Protein AF-A0A352VIR5-F1 (afdb_monomer_lite)

Radius of gyration: 16.78 Å; chains: 1; bounding box: 34×38×39 Å

Foldseek 3Di:
DDDPDPDPDPPDDDDDPPDDDDDDDDPDDDPKDKDFDADPVRHTPDIDIDPDPDDDDDPPPPDD

pLDDT: mean 72.42, std 16.91, range [33.69, 97.88]

Structure (mmCIF, N/CA/C/O backbone):
data_AF-A0A352VIR5-F1
#
_entry.id   AF-A0A352VIR5-F1
#
loop_
_atom_site.group_PDB
_atom_site.id
_atom_site.type_symbol
_atom_site.label_atom_id
_atom_site.label_alt_id
_atom_site.label_comp_id
_atom_site.label_asym_id
_atom_site.label_entity_id
_atom_site.label_seq_id
_atom_site.pdbx_PDB_ins_code
_atom_site.Cartn_x
_atom_site.Cartn_y
_atom_site.Cartn_z
_atom_site.occupancy
_atom_site.B_iso_or_equiv
_atom_site.auth_seq_id
_atom_site.auth_comp_id
_atom_site.auth_asym_id
_atom_site.auth_atom_id
_atom_site.pdbx_PDB_model_num
ATOM 1 N N . GLY A 1 1 ? -3.453 23.338 -25.524 1.00 33.69 1 GLY A N 1
ATOM 2 C CA . GLY A 1 1 ? -3.150 22.114 -26.289 1.00 33.69 1 GLY A CA 1
ATOM 3 C C . GLY A 1 1 ? -2.269 21.239 -25.432 1.00 33.69 1 GLY A C 1
ATOM 4 O O . GLY A 1 1 ? -1.260 21.739 -24.956 1.00 33.69 1 GLY A O 1
ATOM 5 N N . GLY A 1 2 ? -2.720 20.020 -25.135 1.00 41.00 2 GLY A N 1
ATOM 6 C CA . GLY A 1 2 ? -2.069 19.090 -24.209 1.00 41.00 2 GLY A CA 1
ATOM 7 C C . GLY A 1 2 ? -0.948 18.257 -24.834 1.00 41.00 2 GLY A C 1
ATOM 8 O O . GLY A 1 2 ? -0.742 18.287 -26.044 1.00 41.00 2 GLY A O 1
ATOM 9 N N . GLY A 1 3 ? -0.254 17.500 -23.978 1.00 36.69 3 GLY A N 1
ATOM 10 C CA . GLY A 1 3 ? 0.714 16.484 -24.393 1.00 36.69 3 GLY A CA 1
ATOM 11 C C . GLY A 1 3 ? 1.809 16.191 -23.365 1.00 36.69 3 GLY A C 1
ATOM 12 O O . GLY A 1 3 ? 2.984 16.288 -23.693 1.00 36.69 3 GLY A O 1
ATOM 13 N N . ARG A 1 4 ? 1.458 15.842 -22.118 1.00 48.62 4 ARG A N 1
ATOM 14 C CA . ARG A 1 4 ? 2.407 15.213 -21.179 1.00 48.62 4 ARG A CA 1
ATOM 15 C C . ARG A 1 4 ? 2.376 13.703 -21.415 1.00 48.62 4 ARG A C 1
ATOM 17 O O . ARG A 1 4 ? 1.649 12.990 -20.738 1.00 48.62 4 ARG A O 1
ATOM 24 N N . GLY A 1 5 ? 3.109 13.240 -22.423 1.00 43.12 5 GLY A N 1
ATOM 25 C CA . GLY A 1 5 ? 3.312 11.821 -22.708 1.00 43.12 5 GLY A CA 1
ATOM 26 C C . GLY A 1 5 ? 4.794 11.498 -22.616 1.00 43.12 5 GLY A C 1
ATOM 27 O O . GLY A 1 5 ? 5.496 11.553 -23.619 1.00 43.12 5 GLY A O 1
ATOM 28 N N . GLY A 1 6 ? 5.284 11.215 -21.410 1.00 50.50 6 GLY A N 1
ATOM 29 C CA . GLY A 1 6 ? 6.623 10.666 -21.203 1.00 50.50 6 GLY A CA 1
ATOM 30 C C . GLY A 1 6 ? 6.662 9.205 -21.643 1.00 50.50 6 GLY A C 1
ATOM 31 O O . GLY A 1 6 ? 6.640 8.314 -20.806 1.00 50.50 6 GLY A O 1
ATOM 32 N N . GLY A 1 7 ? 6.648 8.958 -22.951 1.00 54.53 7 GLY A N 1
ATOM 33 C CA . GLY A 1 7 ? 6.913 7.647 -23.533 1.00 54.53 7 GLY A CA 1
ATOM 34 C C . GLY A 1 7 ? 8.313 7.665 -24.128 1.00 54.53 7 GLY A C 1
ATOM 35 O O . GLY A 1 7 ? 8.543 8.383 -25.098 1.00 54.53 7 GLY A O 1
ATOM 36 N N . GLY A 1 8 ? 9.253 6.936 -23.522 1.00 64.12 8 GLY A N 1
ATOM 37 C CA . GLY A 1 8 ? 10.591 6.743 -24.088 1.00 64.12 8 GLY A CA 1
ATOM 38 C C . GLY A 1 8 ? 10.516 6.202 -25.519 1.00 64.12 8 GLY A C 1
ATOM 39 O O . GLY A 1 8 ? 9.540 5.546 -25.888 1.00 64.12 8 GLY A O 1
ATOM 40 N N . ALA A 1 9 ? 11.529 6.506 -26.333 1.00 74.38 9 ALA A N 1
ATOM 41 C CA . ALA A 1 9 ? 11.609 6.014 -27.705 1.00 74.38 9 ALA A CA 1
ATOM 42 C C . ALA A 1 9 ? 11.545 4.466 -27.730 1.00 74.38 9 ALA A C 1
ATOM 44 O O . ALA A 1 9 ? 11.958 3.831 -26.759 1.00 74.38 9 ALA A O 1
ATOM 45 N N . PRO A 1 10 ? 10.991 3.842 -28.786 1.00 73.94 10 PRO A N 1
ATOM 46 C CA . PRO A 1 10 ? 10.710 2.399 -28.814 1.00 73.94 10 PRO A CA 1
ATOM 47 C C . PRO A 1 10 ? 11.960 1.511 -28.691 1.00 73.94 10 PRO A C 1
ATOM 49 O O . PRO A 1 10 ? 11.848 0.321 -28.418 1.00 73.94 10 PRO A O 1
ATOM 52 N N . ASP A 1 11 ? 13.140 2.085 -28.900 1.00 81.00 11 ASP A N 1
ATOM 53 C CA . ASP A 1 11 ? 14.459 1.478 -28.740 1.00 81.00 11 ASP A CA 1
ATOM 54 C C . ASP A 1 11 ? 15.039 1.622 -27.320 1.00 81.00 11 ASP A C 1
ATOM 56 O O . ASP A 1 11 ? 16.074 1.030 -27.010 1.00 81.00 11 ASP A O 1
ATOM 60 N N . GLN A 1 12 ? 14.391 2.386 -26.437 1.00 84.38 12 GLN A N 1
ATOM 61 C CA . GLN A 1 12 ? 14.831 2.556 -25.057 1.00 84.38 12 GLN A CA 1
ATOM 62 C C . GLN A 1 12 ? 14.313 1.418 -24.166 1.00 84.38 12 GLN A C 1
ATOM 64 O O . GLN A 1 12 ? 13.129 1.082 -24.227 1.00 84.38 12 GLN A O 1
ATOM 69 N N . PRO A 1 13 ? 15.149 0.859 -23.271 1.00 80.25 13 PRO A N 1
ATOM 70 C CA . PRO A 1 13 ? 14.692 -0.126 -22.299 1.00 80.25 13 PRO A CA 1
ATOM 71 C C . PRO A 1 13 ? 13.608 0.455 -21.378 1.00 80.25 13 PRO A C 1
ATOM 73 O O . PRO A 1 13 ? 13.838 1.458 -20.698 1.00 80.25 13 PRO A O 1
ATOM 76 N N . GLN A 1 14 ? 12.447 -0.201 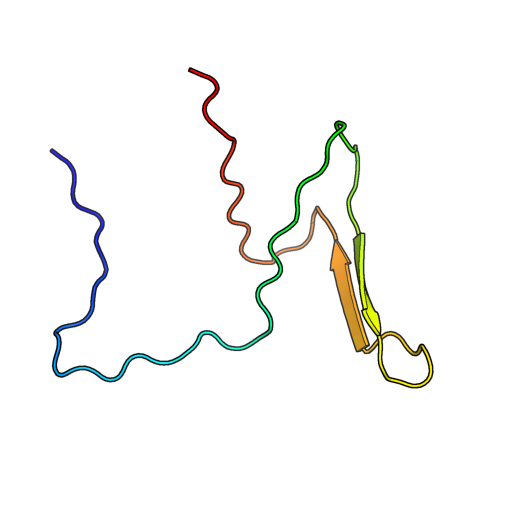-21.292 1.00 78.38 14 GLN A N 1
ATOM 77 C CA . GLN A 1 14 ? 11.499 0.042 -20.204 1.00 78.38 14 GLN A CA 1
ATOM 78 C C . GLN A 1 14 ? 11.948 -0.703 -18.943 1.00 78.38 14 GLN A C 1
ATOM 80 O O . GLN A 1 14 ? 11.985 -1.932 -18.905 1.00 78.38 14 GLN A O 1
ATOM 85 N N . TYR A 1 15 ? 12.237 0.048 -17.882 1.00 76.62 15 TYR A N 1
ATOM 86 C CA . TYR A 1 15 ? 12.447 -0.512 -16.551 1.00 76.62 15 TYR A CA 1
ATOM 87 C C . TYR A 1 15 ? 11.130 -0.535 -15.787 1.00 76.62 15 TYR A C 1
ATOM 89 O O . TYR A 1 15 ? 10.401 0.457 -15.755 1.00 76.62 15 TYR A O 1
ATOM 97 N N . SER A 1 16 ? 10.840 -1.658 -15.131 1.00 72.56 16 SER A N 1
ATOM 98 C CA . SER A 1 16 ? 9.754 -1.689 -14.156 1.00 72.56 16 SER A CA 1
ATOM 99 C C . SER A 1 16 ? 10.094 -0.760 -12.984 1.00 72.56 16 SER A C 1
ATOM 101 O O . SER A 1 16 ? 11.242 -0.769 -12.520 1.00 72.56 16 SER A O 1
ATOM 103 N N . PRO A 1 17 ? 9.131 0.034 -12.484 1.00 69.88 17 PRO A N 1
ATOM 104 C CA . PRO A 1 17 ? 9.302 0.773 -11.243 1.00 69.88 17 PRO A CA 1
ATOM 105 C C . PRO A 1 17 ? 9.743 -0.169 -10.118 1.00 69.88 17 PRO A C 1
ATOM 107 O O . PRO A 1 17 ? 9.323 -1.324 -10.047 1.00 69.88 17 PRO A O 1
ATOM 110 N N . ARG A 1 18 ? 10.605 0.315 -9.221 1.00 68.12 18 ARG A N 1
ATOM 111 C CA . ARG A 1 18 ? 11.003 -0.462 -8.044 1.00 68.12 18 ARG A CA 1
ATOM 112 C C . ARG A 1 18 ? 9.824 -0.569 -7.078 1.00 68.12 18 ARG A C 1
ATOM 114 O O . ARG A 1 18 ? 9.416 0.438 -6.513 1.00 68.12 18 ARG A O 1
ATOM 121 N N . GLY A 1 19 ? 9.366 -1.791 -6.820 1.00 71.50 19 GLY A N 1
ATOM 122 C CA . GLY A 1 19 ? 8.395 -2.086 -5.764 1.00 71.50 19 GLY A CA 1
ATOM 123 C C . GLY A 1 19 ? 7.091 -2.688 -6.279 1.00 71.50 19 GLY A C 1
ATOM 124 O O . GLY A 1 19 ? 6.888 -2.839 -7.479 1.00 71.50 19 GLY A O 1
ATOM 125 N N . ALA A 1 20 ? 6.227 -3.070 -5.338 1.00 72.75 20 ALA A N 1
ATOM 126 C CA . ALA A 1 20 ? 4.875 -3.513 -5.648 1.00 72.75 20 ALA A CA 1
ATOM 127 C C . ALA A 1 20 ? 3.979 -2.288 -5.852 1.00 72.75 20 ALA A C 1
ATOM 129 O O . ALA A 1 20 ? 4.037 -1.347 -5.061 1.00 72.75 20 ALA A O 1
ATOM 130 N N . MET A 1 21 ? 3.155 -2.323 -6.895 1.00 76.31 21 MET A N 1
ATOM 131 C CA . MET A 1 21 ? 2.091 -1.350 -7.116 1.00 76.31 21 MET A CA 1
ATOM 132 C C . MET A 1 21 ? 0.781 -2.002 -6.673 1.00 76.31 21 MET A C 1
ATOM 134 O O . MET A 1 21 ? 0.500 -3.132 -7.072 1.00 76.31 21 MET A O 1
ATOM 138 N N . ILE A 1 22 ? 0.042 -1.337 -5.784 1.00 78.00 22 ILE A N 1
ATOM 139 C CA . ILE A 1 22 ? -1.202 -1.856 -5.211 1.00 78.00 22 ILE A CA 1
ATOM 140 C C . ILE A 1 22 ? -2.317 -0.898 -5.599 1.00 78.00 22 ILE A C 1
ATOM 142 O O . ILE A 1 22 ? -2.391 0.214 -5.076 1.00 78.00 22 ILE A O 1
ATOM 146 N N . ASP A 1 23 ? -3.185 -1.357 -6.490 1.00 82.44 23 ASP A N 1
ATOM 147 C CA . ASP A 1 23 ? -4.442 -0.683 -6.775 1.00 82.44 23 ASP A CA 1
ATOM 148 C C . ASP A 1 23 ? -5.477 -1.120 -5.736 1.00 82.44 23 ASP A C 1
ATOM 150 O O . ASP A 1 23 ? -5.673 -2.313 -5.491 1.00 82.44 23 ASP A O 1
ATOM 154 N N . TYR A 1 24 ? -6.138 -0.153 -5.108 1.00 81.56 24 TYR A N 1
ATOM 155 C CA . TYR A 1 24 ? -7.193 -0.396 -4.130 1.00 81.56 24 TYR A CA 1
ATOM 156 C C . TYR A 1 24 ? -8.384 0.519 -4.407 1.00 81.56 24 TYR A C 1
ATOM 158 O O . TYR A 1 24 ? -8.244 1.600 -4.977 1.00 81.56 24 TYR A O 1
ATOM 166 N N . MET A 1 25 ? -9.570 0.084 -3.987 1.00 83.44 25 MET A N 1
ATOM 167 C CA . MET A 1 25 ? -10.785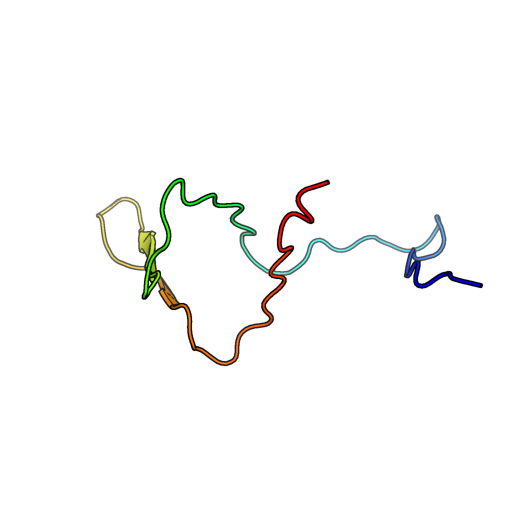 0.886 -4.061 1.00 83.44 25 MET A CA 1
ATOM 168 C C . MET A 1 25 ? -11.558 0.744 -2.759 1.00 83.44 25 MET A C 1
ATOM 170 O O . MET A 1 25 ? -11.860 -0.367 -2.323 1.00 83.44 25 MET A O 1
ATOM 174 N N . LEU A 1 26 ? -11.874 1.880 -2.146 1.00 84.12 26 LEU A N 1
ATOM 175 C CA . LEU A 1 26 ? -12.732 1.947 -0.972 1.00 84.12 26 LEU A CA 1
ATOM 176 C C . LEU A 1 26 ? -14.156 2.246 -1.446 1.00 84.12 26 LEU A C 1
ATOM 178 O O . LEU A 1 26 ? -14.375 3.177 -2.215 1.00 84.12 26 LEU A O 1
ATOM 182 N N . THR A 1 27 ? -15.126 1.441 -1.016 1.00 83.12 27 THR A N 1
ATOM 183 C CA . THR A 1 27 ? -16.550 1.640 -1.354 1.00 83.12 27 THR A CA 1
ATOM 184 C C . THR A 1 27 ? -17.234 2.674 -0.462 1.00 83.12 27 THR A C 1
ATOM 186 O O . THR A 1 27 ? -18.371 3.061 -0.721 1.00 83.12 27 THR A O 1
ATOM 189 N N . VAL A 1 28 ? -16.544 3.111 0.590 1.00 83.75 28 VAL A N 1
ATOM 190 C CA . VAL A 1 28 ? -16.970 4.130 1.545 1.00 83.75 28 VAL A CA 1
ATOM 191 C C . VAL A 1 28 ? -15.807 5.076 1.805 1.00 83.75 28 VAL A C 1
ATOM 193 O O . VAL A 1 28 ? -14.643 4.688 1.688 1.00 83.75 28 VAL A O 1
ATOM 196 N N . GLU A 1 29 ? -16.121 6.315 2.162 1.00 81.50 29 GLU A N 1
ATOM 197 C CA . GLU A 1 29 ? -15.110 7.290 2.553 1.00 81.50 29 GLU A CA 1
ATOM 198 C C . GLU A 1 29 ? -14.434 6.847 3.859 1.00 81.50 29 GLU A C 1
ATOM 200 O O . GLU A 1 29 ? -15.103 6.441 4.813 1.00 81.50 29 GLU A O 1
ATOM 205 N N . ALA A 1 30 ? -13.103 6.906 3.896 1.00 82.00 30 ALA A N 1
ATOM 206 C CA . ALA A 1 30 ? -12.306 6.577 5.069 1.00 82.00 30 ALA A CA 1
ATOM 207 C C . ALA A 1 30 ? -11.476 7.796 5.475 1.00 82.00 30 ALA A C 1
ATOM 209 O O . ALA A 1 30 ? -10.853 8.438 4.633 1.00 82.00 30 ALA A O 1
ATOM 210 N N . SER A 1 31 ? -11.444 8.101 6.772 1.00 82.31 31 SER A N 1
ATOM 211 C CA . SER A 1 31 ? -10.616 9.184 7.316 1.00 82.31 31 SER A CA 1
ATOM 212 C C . SER A 1 31 ? -9.127 8.826 7.377 1.00 82.31 31 SER A C 1
ATOM 214 O O . SER A 1 31 ? -8.288 9.719 7.486 1.00 82.31 31 SER A O 1
ATOM 216 N N . SER A 1 32 ? -8.795 7.535 7.314 1.00 82.94 32 SER A N 1
ATOM 217 C CA . SER A 1 32 ? -7.431 7.018 7.230 1.00 82.94 32 SER A CA 1
ATOM 218 C C . SER A 1 32 ? -7.392 5.661 6.520 1.00 82.94 32 SER A C 1
ATOM 220 O O . SER A 1 32 ? -8.367 4.908 6.519 1.00 82.94 32 SER A O 1
ATOM 222 N N . LEU A 1 33 ? -6.244 5.348 5.920 1.00 83.44 33 LEU A N 1
ATOM 223 C CA . LEU A 1 33 ? -5.949 4.082 5.260 1.00 83.44 33 LEU A CA 1
ATOM 224 C C . LEU A 1 33 ? -4.550 3.602 5.653 1.00 83.44 33 LEU A C 1
ATOM 226 O O . LEU A 1 33 ? -3.578 4.351 5.535 1.00 83.44 33 LEU A O 1
ATOM 230 N N . GLN A 1 34 ? -4.455 2.329 6.033 1.00 88.56 34 GLN A N 1
ATOM 231 C CA . GLN A 1 34 ? -3.202 1.618 6.264 1.00 88.56 34 GLN A CA 1
ATOM 232 C C . GLN A 1 34 ? -3.166 0.349 5.408 1.00 88.56 34 GLN A C 1
ATOM 234 O O . GLN A 1 34 ? -4.136 -0.408 5.374 1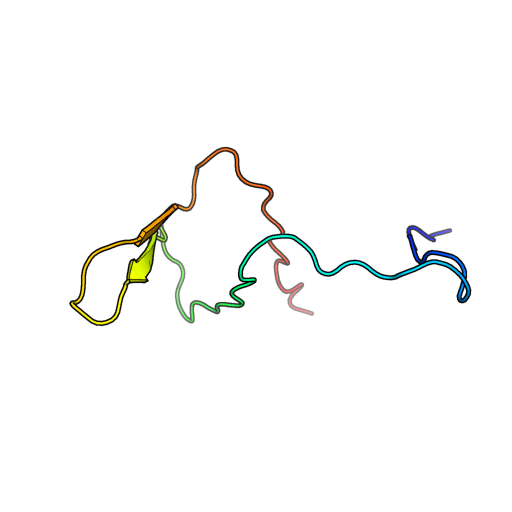.00 88.56 34 GLN A O 1
ATOM 239 N N . LEU A 1 35 ? -2.049 0.122 4.715 1.00 87.69 35 LEU A N 1
ATOM 240 C CA . LEU A 1 35 ? -1.780 -1.099 3.954 1.00 87.69 35 LEU A CA 1
ATOM 241 C C . LEU A 1 35 ? -0.536 -1.780 4.523 1.00 87.69 35 LEU A C 1
ATOM 243 O O . LEU A 1 35 ? 0.541 -1.183 4.543 1.00 87.69 35 LEU A O 1
ATOM 247 N N . GLU A 1 36 ? -0.672 -3.035 4.942 1.00 92.31 36 GLU A N 1
ATOM 248 C CA . GLU A 1 36 ? 0.431 -3.856 5.441 1.00 92.31 36 GLU A CA 1
ATOM 249 C C . GLU A 1 36 ? 0.777 -4.952 4.434 1.00 92.31 36 GLU A C 1
ATOM 251 O O . GLU A 1 36 ? -0.097 -5.639 3.905 1.00 92.31 36 GLU A O 1
ATOM 256 N N . ILE A 1 37 ? 2.070 -5.121 4.170 1.00 89.25 37 ILE A N 1
ATOM 257 C CA . ILE A 1 37 ? 2.605 -6.244 3.401 1.00 89.25 37 ILE A CA 1
ATOM 258 C C . ILE A 1 37 ? 3.247 -7.197 4.398 1.00 89.25 37 ILE A C 1
ATOM 260 O O . ILE A 1 37 ? 4.220 -6.820 5.048 1.00 89.25 37 ILE A O 1
ATOM 264 N N . LEU A 1 38 ? 2.716 -8.414 4.491 1.00 95.19 38 LEU A N 1
ATOM 265 C CA . LEU A 1 38 ? 3.170 -9.441 5.421 1.00 95.19 38 LEU A CA 1
ATOM 266 C C . LEU A 1 38 ? 4.005 -10.511 4.704 1.00 95.19 38 LEU A C 1
ATOM 268 O O . LEU A 1 38 ? 3.907 -10.679 3.485 1.00 95.19 38 LEU A O 1
ATOM 272 N N . ASP A 1 39 ? 4.816 -11.241 5.462 1.00 94.75 39 ASP A N 1
ATOM 273 C CA . ASP A 1 39 ? 5.481 -12.459 5.009 1.00 94.75 39 ASP A CA 1
ATOM 274 C C . ASP A 1 39 ? 4.614 -13.718 5.221 1.00 94.75 39 ASP A C 1
ATOM 276 O O . ASP A 1 39 ? 3.454 -13.651 5.629 1.00 94.75 39 ASP A O 1
ATOM 280 N N . ALA A 1 40 ? 5.177 -14.897 4.935 1.00 96.12 40 ALA A N 1
ATOM 281 C CA . ALA A 1 40 ? 4.467 -16.172 5.061 1.00 96.12 40 ALA A CA 1
ATOM 282 C C . ALA A 1 40 ? 4.164 -16.586 6.515 1.00 96.12 40 ALA A C 1
ATOM 284 O O . ALA A 1 40 ? 3.333 -17.466 6.736 1.00 96.12 40 ALA A O 1
ATOM 285 N N . THR A 1 41 ? 4.842 -15.988 7.494 1.00 97.88 41 THR A N 1
ATOM 286 C CA . THR A 1 41 ? 4.631 -16.228 8.928 1.00 97.88 41 THR A CA 1
ATOM 287 C C . THR A 1 41 ? 3.633 -15.246 9.544 1.00 97.88 41 THR A C 1
ATOM 289 O O . THR A 1 41 ? 3.172 -15.466 10.663 1.00 97.88 41 THR A O 1
ATOM 292 N N . GLY A 1 42 ? 3.247 -14.209 8.794 1.00 96.50 42 GLY A N 1
ATOM 293 C CA . GLY A 1 42 ? 2.383 -13.130 9.258 1.00 96.50 42 GLY A CA 1
ATOM 294 C C . GLY A 1 42 ? 3.153 -11.947 9.850 1.00 96.50 42 GLY A C 1
ATOM 295 O O . GLY A 1 42 ? 2.539 -11.092 10.484 1.00 96.50 42 GLY A O 1
ATOM 296 N N . GLU A 1 43 ? 4.471 -11.864 9.658 1.00 97.56 43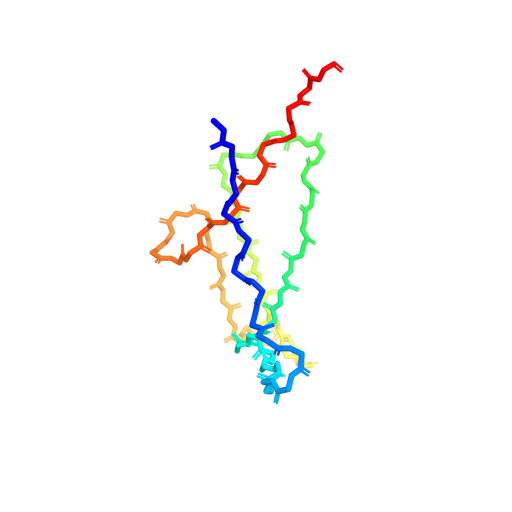 GLU A N 1
ATOM 297 C CA . GLU A 1 43 ? 5.254 -10.699 10.075 1.00 97.56 43 GLU A CA 1
ATOM 298 C C . GLU A 1 43 ? 5.132 -9.557 9.062 1.00 97.56 43 GLU A C 1
ATOM 300 O O . GLU A 1 43 ? 5.181 -9.770 7.850 1.00 97.56 43 GLU A O 1
ATOM 305 N N . VAL A 1 44 ? 4.996 -8.322 9.552 1.00 94.81 44 VAL A N 1
ATOM 306 C CA . VAL A 1 44 ? 4.891 -7.128 8.702 1.00 94.81 44 VAL A CA 1
ATOM 307 C C . VAL A 1 44 ? 6.259 -6.780 8.114 1.00 94.81 44 VAL A C 1
ATOM 309 O O . VAL A 1 44 ? 7.192 -6.419 8.826 1.00 94.81 44 VAL A O 1
ATOM 312 N N . LEU A 1 45 ? 6.359 -6.820 6.787 1.00 89.81 45 LEU A N 1
ATOM 313 C CA . LEU A 1 45 ? 7.542 -6.419 6.028 1.00 89.81 45 LEU A CA 1
ATOM 314 C C . LEU A 1 45 ? 7.538 -4.924 5.699 1.00 89.81 45 LEU A C 1
ATOM 316 O O . LEU A 1 45 ? 8.601 -4.305 5.631 1.00 89.81 45 LEU A O 1
ATOM 320 N N . ARG A 1 46 ? 6.358 -4.351 5.420 1.00 86.06 46 ARG A N 1
ATOM 321 C CA . ARG A 1 46 ? 6.176 -2.931 5.074 1.00 86.06 46 ARG A CA 1
ATOM 322 C C . ARG A 1 46 ? 4.788 -2.436 5.464 1.00 86.06 46 ARG A C 1
ATOM 324 O O . ARG A 1 46 ? 3.812 -3.153 5.263 1.00 86.06 46 ARG A O 1
ATOM 331 N N . THR A 1 47 ? 4.719 -1.175 5.876 1.00 86.25 47 THR A N 1
ATOM 332 C CA . THR A 1 47 ? 3.471 -0.455 6.154 1.00 86.25 47 THR A CA 1
ATOM 333 C C . THR A 1 47 ? 3.410 0.810 5.306 1.00 86.25 47 THR A C 1
ATOM 335 O O . THR A 1 47 ? 4.407 1.522 5.172 1.00 86.25 47 THR A O 1
ATOM 338 N N . PHE A 1 48 ? 2.241 1.094 4.740 1.00 82.50 48 PHE A N 1
ATOM 339 C CA . PHE A 1 48 ? 1.926 2.354 4.075 1.00 82.50 48 PHE A CA 1
ATOM 340 C C . PHE A 1 48 ? 0.745 3.009 4.775 1.00 82.50 48 PHE A C 1
ATOM 342 O O . PHE A 1 48 ? -0.235 2.332 5.072 1.00 82.50 48 PHE A O 1
ATOM 349 N N . GLU A 1 49 ? 0.812 4.322 4.969 1.00 81.56 49 GLU A N 1
ATOM 350 C CA . GLU A 1 49 ? -0.265 5.110 5.566 1.00 81.56 49 GLU A CA 1
ATOM 351 C C . GLU A 1 49 ? -0.677 6.259 4.638 1.00 81.56 49 GLU A C 1
ATOM 353 O O . GLU A 1 49 ? 0.153 6.888 3.960 1.00 81.56 49 GLU A O 1
ATOM 358 N N . SER A 1 50 ? -1.973 6.571 4.620 1.00 70.50 50 SER A N 1
ATOM 359 C CA . SER A 1 50 ? -2.492 7.809 4.041 1.00 70.50 50 SER A CA 1
ATOM 360 C C . SER A 1 50 ? -2.042 9.003 4.896 1.00 70.50 50 SER A C 1
ATOM 362 O O . SER A 1 50 ? -2.655 9.337 5.902 1.00 70.50 50 SER A O 1
ATOM 364 N N . GLY A 1 51 ? -0.929 9.622 4.515 1.00 63.16 51 GLY A N 1
ATOM 365 C CA . GLY A 1 51 ? -0.345 10.816 5.132 1.00 63.16 51 GLY A CA 1
ATOM 366 C C . GLY A 1 51 ? 1.165 10.978 4.904 1.00 63.16 51 GLY A C 1
ATOM 367 O O . GLY A 1 51 ? 1.628 12.103 4.788 1.00 63.16 51 GLY A O 1
ATOM 368 N N . GLY A 1 52 ? 1.934 9.890 4.746 1.00 59.53 52 GLY A N 1
ATOM 369 C CA . GLY A 1 52 ? 3.403 9.952 4.596 1.00 59.53 52 GLY A CA 1
ATOM 370 C C . GLY A 1 52 ? 3.925 10.515 3.260 1.00 59.53 52 GLY A C 1
ATOM 371 O O . GLY A 1 52 ? 3.173 10.555 2.284 1.00 59.53 52 GLY A O 1
ATOM 372 N N . ASP A 1 53 ? 5.219 10.871 3.218 1.00 55.94 53 ASP A N 1
ATOM 373 C CA . ASP A 1 53 ? 5.967 11.531 2.115 1.00 55.94 53 ASP A CA 1
ATOM 374 C C . ASP A 1 53 ? 6.133 10.707 0.812 1.00 55.94 53 ASP A C 1
ATOM 376 O O . ASP A 1 53 ? 6.950 11.023 -0.056 1.00 55.94 53 ASP A O 1
ATOM 380 N N . GLY A 1 54 ? 5.378 9.621 0.646 1.00 58.28 54 GLY A N 1
ATOM 381 C CA . GLY A 1 54 ? 5.420 8.797 -0.561 1.00 58.28 54 GLY A CA 1
ATOM 382 C C . GLY A 1 54 ? 4.704 9.461 -1.7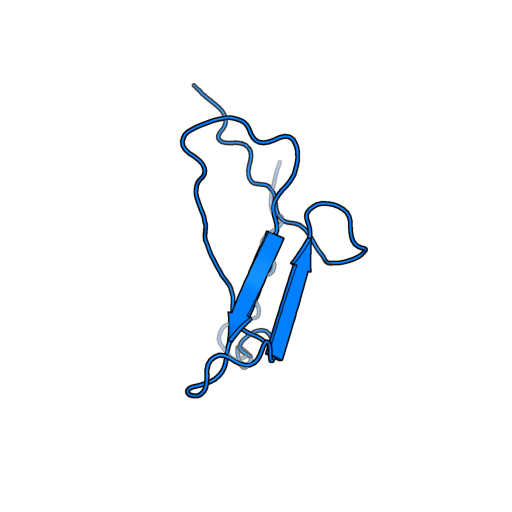47 1.00 58.28 54 GLY A C 1
ATOM 383 O O . GLY A 1 54 ? 3.702 10.151 -1.545 1.00 58.28 54 GLY A O 1
ATOM 384 N N . PRO A 1 55 ? 5.158 9.239 -2.997 1.00 52.16 55 PRO A N 1
ATOM 385 C CA . PRO A 1 55 ? 4.450 9.726 -4.176 1.00 52.16 55 PRO A CA 1
ATOM 386 C C . PRO A 1 55 ? 3.042 9.119 -4.222 1.00 52.16 55 PRO A C 1
ATOM 388 O O . PRO A 1 55 ? 2.876 7.915 -4.410 1.00 52.16 55 PRO A O 1
ATOM 391 N N . ARG A 1 56 ? 2.023 9.964 -4.036 1.00 58.03 56 ARG A N 1
ATOM 392 C CA . ARG A 1 56 ? 0.611 9.604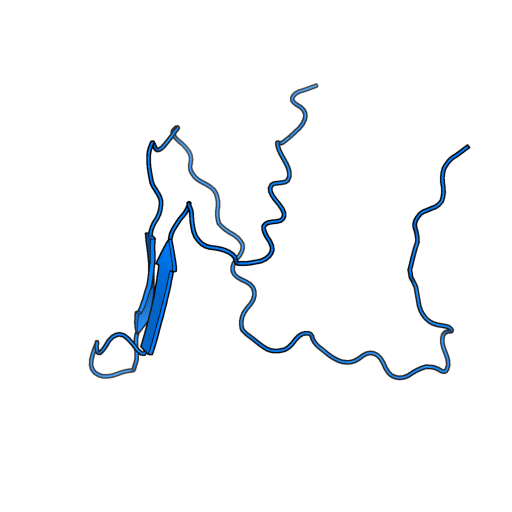 -4.199 1.00 58.03 56 ARG A CA 1
ATOM 393 C C . ARG A 1 56 ? 0.157 9.943 -5.608 1.00 58.03 56 ARG A C 1
ATOM 395 O O . ARG A 1 56 ? 0.399 11.041 -6.103 1.00 58.03 56 ARG A O 1
ATOM 402 N N . THR A 1 57 ? -0.540 9.011 -6.241 1.00 56.41 57 THR A N 1
ATOM 403 C CA . THR A 1 57 ? -1.346 9.291 -7.431 1.00 56.41 57 THR A CA 1
ATOM 404 C C . THR A 1 57 ? -2.786 8.949 -7.085 1.00 56.41 57 THR A C 1
ATOM 406 O O . THR A 1 57 ? -3.260 7.853 -7.355 1.00 56.41 57 THR A O 1
ATOM 409 N N . GLU A 1 58 ? -3.473 9.875 -6.419 1.00 56.09 58 GLU A N 1
ATOM 410 C CA . GLU A 1 58 ? -4.925 9.797 -6.282 1.00 56.09 58 GLU A CA 1
ATOM 411 C C . GLU A 1 58 ? -5.539 10.225 -7.610 1.00 56.09 58 GLU A C 1
ATOM 413 O O . GLU A 1 58 ? -5.464 11.387 -8.006 1.00 56.09 58 GLU A O 1
ATOM 418 N N . THR A 1 59 ? -6.130 9.272 -8.325 1.00 54.47 59 THR A N 1
ATOM 419 C CA . THR A 1 59 ? -7.054 9.603 -9.406 1.00 54.47 59 THR A CA 1
ATOM 420 C C . THR A 1 59 ? -8.432 9.672 -8.774 1.00 54.47 59 THR A C 1
ATOM 422 O O . THR A 1 59 ? -9.093 8.649 -8.607 1.00 54.47 59 THR A O 1
ATOM 425 N N . ALA A 1 60 ? -8.852 10.872 -8.368 1.00 55.44 60 ALA A N 1
ATOM 426 C CA . ALA A 1 60 ? -10.259 11.109 -8.084 1.00 55.44 60 ALA A CA 1
ATOM 427 C C . ALA A 1 60 ? -11.033 10.729 -9.352 1.00 55.44 60 ALA A C 1
ATOM 429 O O . ALA A 1 60 ? -10.753 11.265 -10.427 1.00 55.44 60 ALA A O 1
ATOM 430 N N . GLN A 1 61 ? -11.946 9.761 -9.254 1.00 54.06 61 GLN A N 1
ATOM 431 C CA . GLN A 1 61 ? -12.822 9.468 -10.378 1.00 54.06 61 GLN A CA 1
ATOM 432 C C . GLN A 1 61 ? -13.671 10.716 -10.609 1.00 54.06 61 GLN A C 1
ATOM 434 O O . GLN A 1 61 ? -14.513 11.059 -9.779 1.00 54.06 61 GLN A O 1
ATOM 439 N N . GLU A 1 62 ? -13.402 11.437 -11.699 1.00 50.94 62 GLU A N 1
ATOM 440 C CA . GLU A 1 62 ? -14.268 12.516 -12.157 1.00 50.94 62 GLU A CA 1
ATOM 441 C C . GLU A 1 62 ? -15.632 11.891 -12.468 1.00 50.94 62 GLU A C 1
ATOM 443 O O . GLU A 1 62 ? -15.828 11.267 -13.511 1.00 50.94 62 GLU A O 1
ATOM 448 N N . MET A 1 63 ? -16.561 11.999 -11.515 1.00 46.84 63 MET A N 1
ATOM 449 C CA . MET A 1 63 ? -17.955 11.625 -11.706 1.00 46.84 63 MET A CA 1
ATOM 450 C C . MET A 1 63 ? -18.543 12.561 -12.766 1.00 46.84 63 MET A C 1
ATOM 452 O O . MET A 1 63 ? -18.853 13.718 -12.476 1.00 46.84 63 MET A O 1
ATOM 456 N N . ARG A 1 64 ? -18.636 12.071 -14.005 1.00 45.50 64 ARG A N 1
ATOM 457 C CA . ARG A 1 64 ? -19.494 12.642 -15.045 1.00 45.50 64 ARG A CA 1
ATOM 458 C C . ARG A 1 64 ? -20.874 12.006 -14.975 1.00 45.50 64 ARG A C 1
ATOM 460 O O . ARG A 1 64 ? -20.933 10.760 -14.903 1.00 45.50 64 ARG A O 1
#

Sequence (64 aa):
GGGRGGGGAPDQPQYSPRGAMIDYMLTVEASSLQLEILDATGEVLRTFESGGDGPRTETAQEMR

Secondary structure (DSSP, 8-state):
---------TTSPPPPPSS-------SS--S--EEEEE-TTS-EEEEEETTSSS----------